Protein AF-A0A6I3LD91-F1 (afdb_monomer_lite)

Radius of gyration: 18.82 Å; chains: 1; bounding box: 48×12×53 Å

Structure (mmCIF, N/CA/C/O backbone):
data_AF-A0A6I3LD91-F1
#
_entry.id   AF-A0A6I3LD91-F1
#
loop_
_atom_site.group_PDB
_atom_site.id
_atom_site.type_symbol
_atom_site.label_atom_id
_atom_site.label_alt_id
_atom_site.label_comp_id
_atom_site.label_asym_id
_atom_site.label_entity_id
_atom_site.label_seq_id
_atom_site.pdbx_PDB_ins_code
_atom_site.Cartn_x
_atom_site.Cartn_y
_atom_site.Cartn_z
_atom_site.occupancy
_atom_site.B_iso_or_equiv
_atom_site.auth_seq_id
_atom_site.auth_comp_id
_atom_site.auth_asym_id
_atom_site.auth_atom_id
_atom_site.pdbx_PDB_model_num
ATOM 1 N N . MET A 1 1 ? 30.221 -3.477 -16.804 1.00 71.69 1 MET A N 1
ATOM 2 C CA . MET A 1 1 ? 29.440 -2.259 -17.106 1.00 71.69 1 MET A CA 1
ATOM 3 C C . MET A 1 1 ? 28.030 -2.748 -17.382 1.00 71.69 1 MET A C 1
ATOM 5 O O . MET A 1 1 ? 27.908 -3.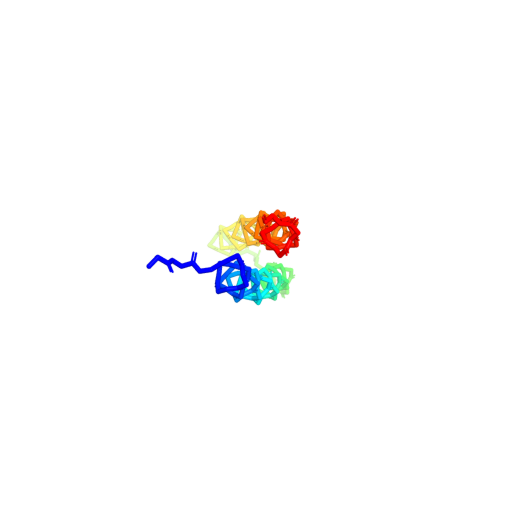628 -18.218 1.00 71.69 1 MET A O 1
ATOM 9 N N . MET A 1 2 ? 27.032 -2.312 -16.614 1.00 79.50 2 MET A N 1
ATOM 10 C CA . MET A 1 2 ? 25.659 -2.817 -16.752 1.00 79.50 2 MET A CA 1
ATOM 11 C C . MET A 1 2 ? 25.002 -2.196 -17.991 1.00 79.50 2 MET A C 1
ATOM 13 O O . MET A 1 2 ? 25.096 -0.981 -18.177 1.00 79.50 2 MET A O 1
ATOM 17 N N . THR A 1 3 ? 24.381 -3.018 -18.832 1.00 90.00 3 THR A N 1
ATOM 18 C CA . THR A 1 3 ? 23.655 -2.592 -20.036 1.00 90.00 3 THR A CA 1
ATOM 19 C C . THR A 1 3 ? 22.364 -1.845 -19.678 1.00 90.00 3 THR A C 1
ATOM 21 O O . THR A 1 3 ? 21.863 -1.944 -18.554 1.00 90.00 3 THR A O 1
ATOM 24 N N . GLY A 1 4 ? 21.806 -1.088 -20.631 1.00 89.88 4 GLY A N 1
ATOM 25 C CA . GLY A 1 4 ? 20.513 -0.410 -20.454 1.00 89.88 4 GLY A CA 1
ATOM 26 C C . GLY A 1 4 ? 19.380 -1.383 -20.108 1.00 89.88 4 GLY A C 1
ATOM 27 O O . GLY A 1 4 ? 18.565 -1.095 -19.232 1.00 89.88 4 GLY A O 1
ATOM 28 N N . LEU A 1 5 ? 19.404 -2.582 -20.701 1.00 93.75 5 LEU A N 1
ATOM 29 C CA . LEU A 1 5 ? 18.442 -3.650 -20.430 1.00 93.75 5 LEU A CA 1
ATOM 30 C C . LEU A 1 5 ? 18.583 -4.224 -19.014 1.00 93.75 5 LEU A C 1
ATOM 32 O O . LEU A 1 5 ? 17.597 -4.287 -18.290 1.00 93.75 5 LEU A O 1
ATOM 36 N N . GLU A 1 6 ? 19.798 -4.568 -18.578 1.00 94.88 6 GLU A N 1
ATOM 37 C CA . GLU A 1 6 ? 20.036 -5.063 -17.210 1.00 94.88 6 GLU A CA 1
ATOM 38 C C . GLU A 1 6 ? 19.630 -4.019 -16.154 1.00 94.88 6 GLU A C 1
ATOM 40 O O . GLU A 1 6 ? 19.076 -4.355 -15.105 1.00 94.88 6 GLU A O 1
ATOM 45 N N . ARG A 1 7 ? 19.847 -2.726 -16.444 1.00 93.81 7 ARG A N 1
ATOM 46 C CA . ARG A 1 7 ? 19.364 -1.633 -15.591 1.00 93.81 7 ARG A CA 1
ATOM 47 C C . ARG A 1 7 ? 17.836 -1.583 -15.550 1.00 93.81 7 ARG A C 1
ATOM 49 O O . ARG A 1 7 ? 17.274 -1.390 -14.474 1.00 93.81 7 ARG A O 1
ATOM 56 N N . ALA A 1 8 ? 17.174 -1.722 -16.696 1.00 95.19 8 ALA A N 1
ATOM 57 C CA . ALA A 1 8 ? 15.719 -1.718 -16.778 1.00 95.19 8 ALA A CA 1
ATOM 58 C C . ALA A 1 8 ? 15.103 -2.892 -16.006 1.00 95.19 8 ALA A C 1
ATOM 60 O O . ALA A 1 8 ? 14.186 -2.680 -15.218 1.00 95.19 8 ALA A O 1
ATOM 61 N N . GLU A 1 9 ? 15.662 -4.097 -16.147 1.00 96.69 9 GLU A N 1
ATOM 62 C CA . GLU A 1 9 ? 15.216 -5.288 -15.418 1.00 96.69 9 GLU A CA 1
ATOM 63 C C . GLU A 1 9 ? 15.304 -5.109 -13.900 1.00 96.69 9 GLU A C 1
ATOM 65 O O . GLU A 1 9 ? 14.366 -5.456 -13.181 1.00 96.69 9 GLU A O 1
ATOM 70 N N . ALA A 1 10 ? 16.399 -4.526 -13.400 1.00 96.50 10 ALA A N 1
ATOM 71 C CA . ALA A 1 10 ? 16.541 -4.233 -11.977 1.00 96.50 10 ALA A CA 1
ATOM 72 C C . ALA A 1 10 ? 15.471 -3.241 -11.482 1.00 96.50 10 ALA A C 1
ATOM 74 O O . ALA A 1 10 ? 14.887 -3.441 -10.417 1.00 96.50 10 ALA A O 1
ATOM 75 N N . LEU A 1 11 ? 15.181 -2.197 -12.266 1.00 97.06 11 LEU A N 1
ATOM 76 C CA . LEU A 1 11 ? 14.167 -1.193 -11.928 1.00 97.06 11 LEU A CA 1
ATOM 77 C C . LEU A 1 11 ? 12.748 -1.771 -11.954 1.00 97.06 11 LEU A C 1
ATOM 79 O O . LEU A 1 11 ? 11.949 -1.460 -11.074 1.00 97.06 11 LEU A O 1
ATOM 83 N N . TRP A 1 12 ? 12.433 -2.634 -12.921 1.00 97.75 12 TRP A N 1
ATOM 84 C CA . TRP A 1 12 ? 11.132 -3.299 -12.986 1.00 97.75 12 TRP A CA 1
ATOM 85 C C . TRP A 1 12 ? 10.927 -4.292 -11.839 1.00 97.75 12 TRP A C 1
ATOM 87 O O . TRP A 1 12 ? 9.847 -4.315 -11.257 1.00 97.75 12 TRP A O 1
ATOM 97 N N . ARG A 1 13 ? 11.964 -5.036 -11.432 1.00 97.88 13 ARG A N 1
ATOM 98 C CA . ARG A 1 13 ? 11.883 -5.896 -10.237 1.00 97.88 13 ARG A CA 1
ATOM 99 C C . ARG A 1 13 ? 11.606 -5.088 -8.972 1.00 97.88 13 ARG A C 1
ATOM 101 O O . ARG A 1 13 ? 10.674 -5.405 -8.243 1.00 97.88 13 ARG A O 1
ATOM 108 N N . ALA A 1 14 ? 12.347 -4.001 -8.758 1.00 96.81 14 ALA A N 1
ATOM 109 C CA . ALA A 1 14 ? 12.113 -3.115 -7.618 1.00 96.81 14 ALA A CA 1
ATOM 110 C C . ALA A 1 14 ? 10.703 -2.489 -7.649 1.00 96.81 14 ALA A C 1
ATOM 112 O O . ALA A 1 14 ? 10.058 -2.336 -6.613 1.00 96.81 14 ALA A O 1
ATOM 113 N N . ARG A 1 15 ? 10.191 -2.164 -8.844 1.00 97.38 15 ARG A N 1
ATOM 114 C CA . ARG A 1 15 ? 8.809 -1.707 -9.036 1.00 97.38 15 ARG A CA 1
ATOM 115 C C . ARG A 1 15 ? 7.796 -2.754 -8.583 1.00 97.38 15 ARG A C 1
ATOM 117 O O . ARG A 1 15 ? 6.812 -2.390 -7.942 1.00 97.38 15 ARG A O 1
ATOM 124 N N . ASP A 1 16 ? 8.001 -4.017 -8.945 1.00 97.94 16 ASP A N 1
ATOM 125 C CA . ASP A 1 16 ? 7.079 -5.102 -8.604 1.00 97.94 16 ASP A CA 1
ATOM 126 C C . ASP A 1 16 ? 7.079 -5.381 -7.098 1.00 97.94 16 ASP A C 1
ATOM 128 O O . ASP A 1 16 ? 6.012 -5.553 -6.509 1.00 97.94 16 ASP A O 1
ATOM 132 N N . GLU A 1 17 ? 8.249 -5.321 -6.458 1.00 97.69 17 GLU A N 1
ATOM 133 C CA . GLU A 1 17 ? 8.380 -5.423 -5.000 1.00 97.69 17 GLU A CA 1
ATOM 134 C C . GLU A 1 17 ? 7.624 -4.295 -4.278 1.00 97.69 17 GLU A C 1
ATOM 136 O O . GLU A 1 17 ? 6.863 -4.559 -3.346 1.00 97.69 17 GLU A O 1
ATOM 141 N N . LEU A 1 18 ? 7.755 -3.043 -4.735 1.00 95.12 18 LEU A N 1
ATOM 142 C CA . LEU A 1 18 ? 7.005 -1.921 -4.158 1.00 95.12 18 LEU A CA 1
ATOM 143 C C . LEU A 1 18 ? 5.498 -2.024 -4.405 1.00 95.12 18 LEU A C 1
ATOM 145 O O . LEU A 1 18 ? 4.711 -1.677 -3.526 1.00 95.12 18 LEU A O 1
ATOM 149 N N . ALA A 1 19 ? 5.079 -2.507 -5.575 1.00 96.06 19 ALA A N 1
ATOM 150 C CA . ALA A 1 19 ? 3.666 -2.728 -5.858 1.00 96.06 19 ALA A CA 1
ATOM 151 C C . ALA A 1 19 ? 3.068 -3.786 -4.913 1.00 96.06 19 ALA A C 1
ATOM 153 O O . ALA A 1 19 ? 1.996 -3.560 -4.352 1.00 96.06 19 ALA A O 1
ATOM 154 N N . ALA A 1 20 ? 3.787 -4.887 -4.674 1.00 97.12 20 ALA A N 1
ATOM 155 C CA . ALA A 1 20 ? 3.379 -5.911 -3.716 1.00 97.12 20 ALA A CA 1
ATOM 156 C C . ALA A 1 20 ? 3.295 -5.353 -2.285 1.00 97.12 20 ALA A C 1
ATOM 158 O O . ALA A 1 20 ? 2.270 -5.513 -1.620 1.00 97.12 20 ALA A O 1
ATOM 159 N N . ALA A 1 21 ? 4.316 -4.611 -1.842 1.00 96.50 21 ALA A N 1
ATOM 160 C CA . ALA A 1 21 ? 4.314 -3.963 -0.530 1.00 96.50 21 ALA A CA 1
ATOM 161 C C . ALA A 1 21 ? 3.140 -2.979 -0.373 1.00 96.50 21 ALA A C 1
ATOM 163 O O . ALA A 1 21 ? 2.514 -2.908 0.686 1.00 96.50 21 ALA A O 1
ATOM 164 N N . ALA A 1 22 ? 2.797 -2.234 -1.427 1.00 96.69 22 ALA A N 1
ATOM 165 C CA . ALA A 1 22 ? 1.657 -1.328 -1.401 1.00 96.69 22 ALA A CA 1
ATOM 166 C C . ALA A 1 22 ? 0.329 -2.059 -1.183 1.00 96.69 22 ALA A C 1
ATOM 168 O O . ALA A 1 22 ? -0.532 -1.572 -0.443 1.00 96.69 22 A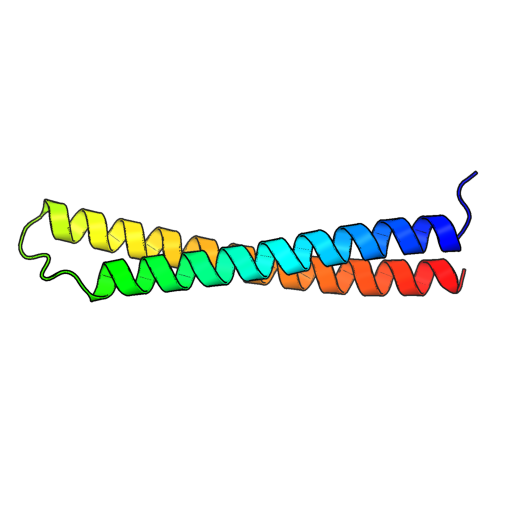LA A O 1
ATOM 169 N N . ASP A 1 23 ? 0.148 -3.207 -1.830 1.00 97.25 23 ASP A N 1
ATOM 170 C CA . ASP A 1 23 ? -1.068 -4.002 -1.699 1.00 97.25 23 ASP A CA 1
ATOM 171 C C . ASP A 1 23 ? -1.168 -4.657 -0.317 1.00 97.25 23 ASP A C 1
ATOM 173 O O . ASP A 1 23 ? -2.247 -4.636 0.283 1.00 97.25 23 ASP A O 1
ATOM 177 N N . GLU A 1 24 ? -0.052 -5.129 0.246 1.00 97.62 24 GLU A N 1
ATOM 178 C CA . GLU A 1 24 ? 0.012 -5.604 1.634 1.00 97.62 24 GLU A CA 1
ATOM 179 C C . GLU A 1 24 ? -0.375 -4.503 2.629 1.00 97.62 24 GLU A C 1
ATOM 181 O O . GLU A 1 24 ? -1.246 -4.713 3.476 1.00 97.62 24 GLU A O 1
ATOM 186 N N . MET A 1 25 ? 0.184 -3.296 2.485 1.00 96.62 25 MET A N 1
ATOM 187 C CA . MET A 1 25 ? -0.172 -2.155 3.338 1.00 96.62 25 MET A CA 1
ATOM 188 C C . MET A 1 25 ? -1.653 -1.785 3.214 1.00 96.62 25 MET A C 1
ATOM 190 O O . MET A 1 25 ? -2.308 -1.476 4.210 1.00 96.62 25 MET A O 1
ATOM 194 N N . ALA A 1 26 ? -2.227 -1.885 2.013 1.00 96.44 26 ALA A N 1
ATOM 195 C CA . ALA A 1 26 ? -3.653 -1.652 1.815 1.00 96.44 26 ALA A CA 1
ATOM 196 C C . ALA A 1 26 ? -4.522 -2.718 2.512 1.00 96.44 26 ALA A C 1
ATOM 198 O O . ALA A 1 26 ? -5.591 -2.393 3.034 1.00 96.44 26 ALA A O 1
ATOM 199 N N . VAL A 1 27 ? -4.092 -3.985 2.524 1.00 97.50 27 VAL A N 1
ATOM 200 C CA . VAL A 1 27 ? -4.763 -5.064 3.271 1.00 97.50 27 VAL A CA 1
ATOM 201 C C . VAL A 1 27 ? -4.694 -4.798 4.773 1.00 97.50 27 VAL A C 1
ATOM 203 O O . VAL A 1 27 ? -5.728 -4.852 5.439 1.00 97.50 27 VAL A O 1
ATOM 206 N N . VAL A 1 28 ? -3.511 -4.458 5.291 1.00 95.25 28 VAL A N 1
ATOM 207 C CA . VAL A 1 28 ? -3.302 -4.130 6.710 1.00 95.25 28 VAL A CA 1
ATOM 208 C C . VAL A 1 28 ? -4.180 -2.955 7.133 1.00 95.25 28 VAL A C 1
ATOM 210 O O . VAL A 1 28 ? -4.888 -3.058 8.132 1.00 95.25 28 VAL A O 1
ATOM 213 N N . GLY A 1 29 ? -4.206 -1.875 6.346 1.00 95.75 29 GLY A N 1
ATOM 214 C CA . GLY A 1 29 ? -5.050 -0.713 6.624 1.00 95.75 29 GLY A CA 1
ATOM 215 C C . GLY A 1 29 ? -6.530 -1.080 6.738 1.00 95.75 29 GLY A C 1
ATOM 216 O O . GLY A 1 29 ? -7.178 -0.723 7.718 1.00 95.75 29 GLY A O 1
ATOM 217 N N . ARG A 1 30 ? -7.055 -1.882 5.799 1.00 95.62 30 ARG A N 1
ATOM 218 C CA . ARG A 1 30 ? -8.450 -2.359 5.853 1.00 95.62 30 ARG A CA 1
ATOM 219 C C . ARG A 1 30 ? -8.728 -3.240 7.069 1.00 95.62 30 ARG A C 1
ATOM 221 O O . ARG A 1 30 ? -9.785 -3.106 7.677 1.00 95.62 30 ARG A O 1
ATOM 228 N N . ALA A 1 31 ? -7.803 -4.132 7.420 1.00 94.94 31 ALA A N 1
ATOM 229 C CA . ALA A 1 31 ? -7.951 -4.993 8.590 1.00 94.94 31 ALA A CA 1
ATOM 230 C C . ALA A 1 31 ? -7.994 -4.171 9.888 1.00 94.94 31 ALA A C 1
ATOM 232 O O . ALA A 1 31 ? -8.835 -4.423 10.747 1.00 94.94 31 ALA A O 1
ATOM 233 N N . LEU A 1 32 ? -7.138 -3.155 10.007 1.00 93.44 32 LEU A N 1
ATOM 234 C CA . LEU A 1 32 ? -7.103 -2.262 11.165 1.00 93.44 32 LEU A CA 1
ATOM 235 C C . LEU A 1 32 ? -8.364 -1.406 11.280 1.00 93.44 32 LEU A C 1
ATOM 237 O O . LEU A 1 32 ? -8.923 -1.322 12.371 1.00 93.44 32 LEU A O 1
ATOM 241 N N . SER A 1 33 ? -8.856 -0.841 10.173 1.00 91.06 33 SER A N 1
ATOM 242 C CA . SER A 1 33 ? -10.143 -0.134 10.158 1.00 91.06 33 SER A CA 1
ATOM 243 C C . SER A 1 33 ? -11.291 -1.055 10.568 1.00 91.06 33 SER A C 1
ATOM 245 O O . SER A 1 33 ? -12.082 -0.697 11.430 1.00 91.06 33 SER A O 1
ATOM 247 N N . SER A 1 34 ? -11.330 -2.282 10.038 1.00 91.56 34 SER A N 1
ATOM 248 C CA . SER A 1 34 ? -12.348 -3.263 10.426 1.00 91.56 34 SER A CA 1
ATOM 249 C C . SER A 1 34 ? -12.302 -3.577 11.922 1.00 91.56 34 SER A C 1
ATOM 251 O O . SER A 1 34 ? -13.346 -3.660 12.553 1.00 91.56 34 SER A O 1
ATOM 253 N N . VAL A 1 35 ? -11.114 -3.742 12.508 1.00 89.19 35 VAL A N 1
ATOM 254 C CA . VAL A 1 35 ? -10.955 -3.994 13.951 1.00 89.19 35 VAL A CA 1
ATOM 255 C C . VAL A 1 35 ? -11.359 -2.775 14.792 1.00 89.19 35 VAL A C 1
ATOM 257 O O . VAL A 1 35 ? -11.918 -2.932 15.881 1.00 89.19 35 VAL A O 1
ATOM 260 N N . ALA A 1 36 ? -11.077 -1.564 14.307 1.00 87.12 36 ALA A N 1
ATOM 261 C CA . ALA A 1 36 ? -11.500 -0.328 14.954 1.00 87.12 36 ALA A CA 1
ATOM 262 C C . ALA A 1 36 ? -13.035 -0.212 14.995 1.00 87.12 36 ALA A C 1
ATOM 264 O O . ALA A 1 36 ? -13.587 0.133 16.045 1.00 87.12 36 ALA A O 1
ATOM 265 N N . ASP A 1 37 ? -13.702 -0.572 13.895 1.00 84.56 37 ASP A N 1
ATOM 266 C CA . ASP A 1 37 ? -15.157 -0.503 13.736 1.00 84.56 37 ASP A CA 1
ATOM 267 C C . ASP A 1 37 ? -15.908 -1.610 14.494 1.00 84.56 37 ASP A C 1
ATOM 269 O O . ASP A 1 37 ? -16.976 -1.362 15.057 1.00 84.56 37 ASP A O 1
ATOM 273 N N . ASP A 1 38 ? -15.367 -2.833 14.518 1.00 79.06 38 ASP A N 1
ATOM 274 C CA . ASP A 1 38 ? -16.115 -4.022 14.952 1.00 79.06 38 ASP A CA 1
ATOM 275 C C . ASP A 1 38 ? -16.255 -4.142 16.474 1.00 79.06 38 ASP A C 1
ATOM 277 O O . ASP A 1 38 ? -17.133 -4.843 16.983 1.00 79.06 38 ASP A O 1
ATOM 281 N N . ALA A 1 39 ? -15.428 -3.444 17.251 1.00 62.81 39 ALA A N 1
ATOM 282 C CA . ALA A 1 39 ? -15.493 -3.618 18.689 1.00 62.81 39 ALA A CA 1
ATOM 283 C C . ALA A 1 39 ? -16.403 -2.601 19.390 1.00 62.81 39 ALA A C 1
ATOM 285 O O . ALA A 1 39 ? -16.299 -1.379 19.284 1.00 62.81 39 ALA A O 1
ATOM 286 N N . GLY A 1 40 ? -17.310 -3.155 20.196 1.00 67.06 40 GLY A N 1
ATOM 287 C CA . GLY A 1 40 ? -18.122 -2.454 21.187 1.00 67.06 40 GLY A CA 1
ATOM 288 C C . GLY A 1 40 ? -17.275 -1.907 22.340 1.00 67.06 40 GLY A C 1
ATOM 289 O O . GLY A 1 40 ? -17.533 -2.210 23.508 1.00 67.06 40 GLY A O 1
ATOM 290 N N . TRP A 1 41 ? -16.248 -1.121 22.016 1.00 73.81 41 TRP A N 1
ATOM 291 C CA . TRP A 1 41 ? -15.275 -0.537 22.926 1.00 73.81 41 TRP A CA 1
ATOM 292 C C . TRP A 1 41 ? -15.946 0.518 23.817 1.00 73.81 41 TRP A C 1
ATOM 294 O O . TRP A 1 41 ? -15.983 1.705 23.505 1.00 73.81 41 TRP A O 1
ATOM 304 N N . ARG A 1 42 ? -16.509 0.089 24.949 1.00 77.75 42 ARG A N 1
ATOM 305 C CA . ARG A 1 42 ? -17.134 0.993 25.938 1.00 77.75 42 ARG A CA 1
ATOM 306 C C . ARG A 1 42 ? -16.189 1.408 27.070 1.00 77.75 42 ARG A C 1
ATOM 308 O O . ARG A 1 42 ? -16.539 2.261 27.878 1.00 77.75 42 ARG A O 1
ATOM 315 N N . SER A 1 43 ? -15.007 0.796 27.159 1.00 86.56 43 SER A N 1
ATOM 316 C CA . SER A 1 43 ? -13.992 1.122 28.166 1.00 86.56 43 SER A CA 1
ATOM 317 C C . SER A 1 43 ? -12.990 2.151 27.636 1.00 86.56 43 SER A C 1
ATOM 319 O O . SER A 1 43 ? -12.733 2.205 26.436 1.00 86.56 43 SER A O 1
ATOM 321 N N . ARG A 1 44 ? -12.349 2.915 28.536 1.00 87.38 44 ARG A N 1
ATOM 322 C CA . ARG A 1 44 ? -11.258 3.841 28.163 1.00 87.38 44 ARG 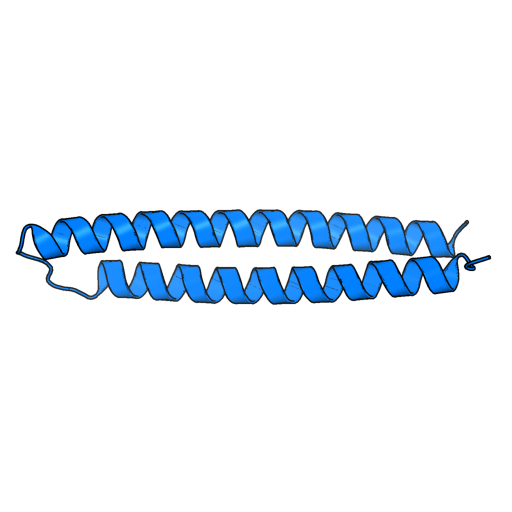A CA 1
ATOM 323 C C . ARG A 1 44 ? -10.117 3.138 27.424 1.00 87.38 44 ARG A C 1
ATOM 325 O O . ARG A 1 44 ? -9.587 3.684 26.467 1.00 87.38 44 ARG A O 1
ATOM 332 N N . ALA A 1 45 ? -9.761 1.928 27.860 1.00 87.50 45 ALA A N 1
ATOM 333 C CA . ALA A 1 45 ? -8.743 1.120 27.192 1.00 87.50 45 ALA A CA 1
ATOM 334 C C . ALA A 1 45 ? -9.162 0.757 25.761 1.00 87.50 45 ALA A C 1
ATOM 336 O O . ALA A 1 45 ? -8.339 0.790 24.854 1.00 87.50 45 ALA A O 1
ATOM 337 N N . GLY A 1 46 ? -10.448 0.468 25.553 1.00 89.19 46 GLY A N 1
ATOM 338 C CA . GLY A 1 46 ? -10.978 0.187 24.230 1.00 89.19 46 GLY A CA 1
ATOM 339 C C . GLY A 1 46 ? -10.993 1.401 23.310 1.00 89.19 46 GLY A C 1
ATOM 340 O O . GLY A 1 46 ? -10.609 1.290 22.153 1.00 89.19 46 GLY A O 1
ATOM 341 N N . THR A 1 47 ? -11.373 2.571 23.829 1.00 89.00 47 THR A N 1
ATOM 342 C CA . THR A 1 47 ? -11.295 3.830 23.075 1.00 89.00 47 THR A CA 1
ATOM 343 C C . THR A 1 47 ? -9.861 4.125 22.642 1.00 89.00 47 THR A C 1
ATOM 345 O O . THR A 1 47 ? -9.633 4.370 21.463 1.00 89.00 47 THR A O 1
ATOM 348 N N . ALA A 1 48 ? -8.893 4.009 23.558 1.00 91.44 48 ALA A N 1
ATOM 349 C CA . ALA A 1 48 ? -7.481 4.219 23.241 1.00 91.44 48 ALA A CA 1
ATOM 350 C C . ALA A 1 48 ? -6.955 3.204 22.213 1.00 91.44 48 ALA A C 1
ATOM 352 O O . ALA A 1 48 ? -6.184 3.563 21.330 1.00 91.44 48 ALA A O 1
ATOM 353 N N . PHE A 1 49 ? -7.371 1.938 22.301 1.00 90.62 49 PHE A N 1
ATOM 354 C CA . PHE A 1 49 ? -7.008 0.936 21.301 1.00 90.62 49 PHE A CA 1
ATOM 355 C C . PHE A 1 49 ? -7.583 1.276 19.921 1.00 90.62 49 PHE A C 1
ATOM 357 O O . PHE A 1 49 ? -6.853 1.215 18.935 1.00 90.62 49 PHE A O 1
ATOM 364 N N . ARG A 1 50 ? -8.861 1.669 19.849 1.00 91.19 50 ARG A N 1
ATOM 365 C CA . ARG A 1 50 ? -9.512 2.070 18.596 1.00 91.19 50 ARG A CA 1
ATOM 366 C C . ARG A 1 50 ? -8.789 3.244 17.939 1.00 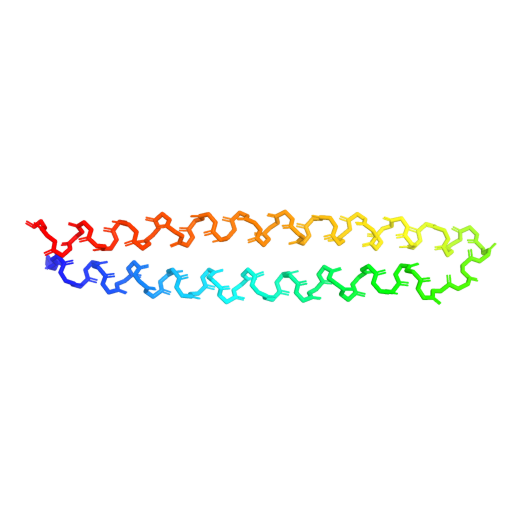91.19 50 ARG A C 1
ATOM 368 O O . ARG A 1 50 ? -8.445 3.146 16.770 1.00 91.19 50 ARG A O 1
ATOM 375 N N . GLU A 1 51 ? -8.489 4.297 18.698 1.00 92.44 51 GLU A N 1
ATOM 376 C CA . GLU A 1 51 ? -7.735 5.458 18.199 1.00 92.44 51 GLU A CA 1
ATOM 377 C C . GLU A 1 51 ? -6.381 5.034 17.610 1.00 92.44 51 GLU A C 1
ATOM 379 O O . GLU A 1 51 ? -6.007 5.453 16.519 1.00 92.44 51 GLU A O 1
ATOM 384 N N . ARG A 1 52 ? -5.664 4.121 18.280 1.00 94.50 52 ARG A N 1
ATOM 385 C CA . ARG A 1 52 ? -4.387 3.595 17.770 1.00 94.50 52 ARG A CA 1
ATOM 386 C C . ARG A 1 52 ? -4.545 2.730 16.525 1.00 94.50 52 ARG A C 1
ATOM 388 O O . ARG A 1 52 ? -3.687 2.781 15.647 1.00 94.50 52 ARG A O 1
ATOM 395 N N . ALA A 1 53 ? -5.613 1.942 16.435 1.00 93.88 53 ALA A N 1
ATOM 396 C CA . ALA A 1 53 ? -5.916 1.161 15.242 1.00 93.88 53 ALA A CA 1
ATOM 397 C C . ALA A 1 53 ? -6.248 2.074 14.047 1.00 93.88 53 ALA A C 1
ATOM 399 O O . ALA A 1 53 ? -5.756 1.827 12.949 1.00 93.88 53 ALA A O 1
ATOM 400 N N . GLU A 1 54 ? -7.005 3.153 14.266 1.00 94.00 54 GLU A N 1
ATOM 401 C CA . GLU A 1 54 ? -7.315 4.171 13.253 1.00 94.00 54 GLU A CA 1
ATOM 402 C C . GLU A 1 54 ? -6.052 4.910 12.780 1.00 94.00 54 GLU A C 1
ATOM 404 O O . GLU A 1 54 ? -5.825 5.031 11.575 1.00 94.00 54 GLU A O 1
ATOM 409 N N . GLU A 1 55 ? -5.188 5.341 13.707 1.00 96.38 55 GLU A N 1
ATOM 410 C CA . GLU A 1 55 ? -3.889 5.952 13.387 1.00 96.38 55 GLU A CA 1
ATOM 411 C C . GLU A 1 55 ? -3.025 5.018 12.529 1.00 96.38 55 GLU A C 1
ATOM 413 O O . GLU A 1 55 ? -2.458 5.433 11.514 1.00 96.38 55 GLU A O 1
ATOM 418 N N . LEU A 1 56 ? -2.941 3.741 12.910 1.00 96.56 56 LEU A N 1
ATOM 419 C CA . LEU A 1 56 ? -2.142 2.759 12.185 1.00 96.56 56 LEU A CA 1
ATOM 420 C C . LEU A 1 56 ? -2.752 2.429 10.813 1.00 96.56 56 LEU A C 1
ATOM 422 O O . LEU A 1 56 ? -2.011 2.252 9.846 1.00 96.56 56 LEU A O 1
ATOM 426 N N . ALA A 1 57 ? -4.082 2.400 10.698 1.00 96.69 57 ALA A N 1
ATOM 427 C CA . ALA A 1 57 ? -4.770 2.232 9.420 1.00 96.69 57 ALA A CA 1
ATOM 428 C C . ALA A 1 57 ? -4.477 3.398 8.465 1.00 96.69 57 ALA A C 1
ATOM 430 O O . ALA A 1 57 ? -4.176 3.178 7.288 1.00 96.69 57 ALA A O 1
ATOM 431 N N . ALA A 1 58 ? -4.502 4.633 8.976 1.00 96.56 58 ALA A N 1
ATOM 432 C CA . ALA A 1 58 ? -4.151 5.825 8.211 1.00 96.56 58 ALA A CA 1
ATOM 433 C C . ALA A 1 58 ? -2.685 5.790 7.752 1.00 96.56 58 ALA A C 1
ATOM 435 O O . ALA A 1 58 ? -2.401 6.052 6.581 1.00 96.56 58 ALA A O 1
ATOM 436 N N . ALA A 1 59 ? -1.763 5.395 8.636 1.00 98.00 59 ALA A N 1
ATOM 437 C CA . ALA A 1 59 ? -0.351 5.234 8.298 1.00 98.00 59 ALA A CA 1
ATOM 438 C C . ALA A 1 59 ? -0.130 4.162 7.215 1.00 98.00 59 ALA A C 1
ATOM 440 O O . ALA A 1 59 ? 0.601 4.400 6.255 1.00 98.00 59 ALA A O 1
ATOM 441 N N . ALA A 1 60 ? -0.804 3.012 7.314 1.00 96.94 60 ALA A N 1
ATOM 442 C CA . ALA A 1 60 ? -0.733 1.960 6.300 1.00 96.94 60 ALA A CA 1
ATOM 443 C C . ALA 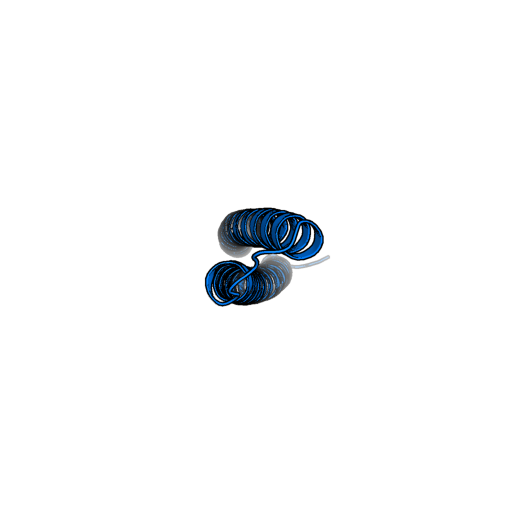A 1 60 ? -1.288 2.436 4.945 1.00 96.94 60 ALA A C 1
ATOM 445 O O . ALA A 1 60 ? -0.704 2.164 3.894 1.00 96.94 60 ALA A O 1
ATOM 446 N N . SER A 1 61 ? -2.380 3.207 4.952 1.00 96.75 61 SER A N 1
ATOM 447 C CA . SER A 1 61 ? -2.923 3.806 3.731 1.00 96.75 61 SER A CA 1
ATOM 448 C C . SER A 1 61 ? -1.952 4.805 3.092 1.00 96.75 61 SER A C 1
ATOM 450 O O . SER A 1 61 ? -1.815 4.813 1.868 1.00 96.75 61 SER A O 1
ATOM 452 N N . ALA A 1 62 ? -1.276 5.632 3.894 1.00 97.31 62 ALA A N 1
ATOM 453 C CA . ALA A 1 62 ? -0.269 6.573 3.405 1.00 97.31 62 ALA A CA 1
ATOM 454 C C . ALA A 1 62 ? 0.934 5.836 2.796 1.00 97.31 62 ALA A C 1
ATOM 456 O O . ALA A 1 62 ? 1.297 6.104 1.652 1.00 97.31 62 ALA A O 1
ATOM 457 N N . ALA A 1 63 ? 1.469 4.831 3.497 1.00 96.62 63 ALA A N 1
ATOM 458 C CA . ALA A 1 63 ? 2.569 4.007 2.999 1.00 96.62 63 ALA A CA 1
ATOM 459 C C . ALA A 1 63 ? 2.209 3.292 1.685 1.00 96.62 63 ALA A C 1
ATOM 461 O O . ALA A 1 63 ? 2.992 3.289 0.738 1.00 96.62 63 ALA A O 1
ATOM 462 N N . SER A 1 64 ? 0.992 2.741 1.584 1.00 97.50 64 SER A N 1
ATOM 463 C CA . SER A 1 64 ? 0.492 2.133 0.343 1.00 97.50 64 SER A CA 1
ATOM 464 C C . SER A 1 64 ? 0.495 3.126 -0.825 1.00 97.50 64 SER A C 1
ATOM 466 O O . SER A 1 64 ? 0.914 2.789 -1.936 1.00 97.50 64 SER A O 1
ATOM 468 N N . ALA A 1 65 ? 0.057 4.366 -0.585 1.00 96.88 65 ALA A N 1
ATOM 469 C CA . ALA A 1 65 ? 0.054 5.408 -1.605 1.00 96.88 65 ALA A CA 1
ATOM 470 C C . ALA A 1 65 ? 1.479 5.790 -2.038 1.00 96.88 65 ALA A C 1
ATOM 472 O O . ALA A 1 65 ? 1.748 5.860 -3.238 1.00 96.88 65 ALA A O 1
ATOM 473 N N . GLU A 1 66 ? 2.396 5.973 -1.088 1.00 97.81 66 GLU A N 1
ATOM 474 C CA . GLU A 1 66 ? 3.802 6.290 -1.364 1.00 97.81 66 GLU A CA 1
ATOM 475 C C . GLU A 1 66 ? 4.485 5.190 -2.184 1.00 97.81 66 GLU A C 1
ATOM 477 O O . GLU A 1 66 ? 5.113 5.474 -3.207 1.00 97.81 66 GLU A O 1
ATOM 482 N N . PHE A 1 67 ? 4.294 3.923 -1.810 1.00 97.25 67 PHE A N 1
ATOM 483 C CA . PHE A 1 67 ? 4.843 2.789 -2.554 1.00 97.25 67 PHE A CA 1
ATOM 484 C C . PHE A 1 67 ? 4.285 2.699 -3.976 1.00 97.25 67 PHE A C 1
ATOM 486 O O . PHE A 1 67 ? 5.036 2.403 -4.906 1.00 97.25 67 PHE A O 1
ATOM 493 N N . ARG A 1 68 ? 3.002 3.021 -4.191 1.00 97.44 68 ARG A N 1
ATOM 494 C CA . ARG A 1 68 ? 2.420 3.079 -5.544 1.00 97.44 68 ARG A CA 1
ATOM 495 C C . ARG A 1 68 ? 3.031 4.183 -6.394 1.00 97.44 68 ARG A C 1
ATOM 497 O O . ARG A 1 68 ? 3.302 3.944 -7.569 1.00 97.44 68 ARG A O 1
ATOM 504 N N . VAL A 1 69 ? 3.261 5.365 -5.824 1.00 97.94 69 VAL A N 1
ATOM 505 C CA . VAL A 1 69 ? 3.927 6.468 -6.534 1.00 97.94 69 VAL A CA 1
ATOM 506 C C . VAL A 1 69 ? 5.344 6.056 -6.927 1.00 97.94 69 VAL A C 1
ATOM 508 O O . VAL A 1 69 ? 5.689 6.109 -8.108 1.00 97.94 69 VAL A O 1
ATOM 511 N N . ALA A 1 70 ? 6.126 5.539 -5.980 1.00 97.06 70 ALA A N 1
ATOM 512 C CA . ALA A 1 70 ? 7.490 5.086 -6.238 1.00 97.06 70 ALA A CA 1
ATOM 513 C C . ALA A 1 70 ? 7.546 3.945 -7.275 1.00 97.06 70 ALA A C 1
ATOM 515 O O . ALA A 1 70 ? 8.400 3.945 -8.162 1.00 97.06 70 ALA A O 1
ATOM 516 N N . ALA A 1 71 ? 6.595 3.006 -7.243 1.00 96.31 71 ALA A N 1
ATOM 517 C CA . ALA A 1 71 ? 6.475 1.955 -8.252 1.00 96.31 71 ALA A CA 1
ATOM 518 C C . ALA A 1 71 ? 6.246 2.532 -9.667 1.00 96.31 71 ALA A C 1
ATOM 520 O O . ALA A 1 71 ? 6.850 2.067 -10.637 1.00 96.31 71 ALA A O 1
ATOM 521 N N . VAL A 1 72 ? 5.410 3.566 -9.810 1.00 97.69 72 VAL A N 1
ATOM 522 C CA . VAL A 1 72 ? 5.192 4.249 -11.100 1.00 97.69 72 VAL A CA 1
ATOM 523 C C . VAL A 1 72 ? 6.467 4.947 -11.583 1.00 97.69 72 VAL A C 1
ATOM 525 O O . VAL A 1 72 ? 6.810 4.861 -12.766 1.00 97.69 72 VAL A O 1
ATOM 528 N N . GLU A 1 73 ? 7.200 5.599 -10.684 1.00 97.94 73 GLU A N 1
ATOM 529 C CA . GLU A 1 73 ? 8.460 6.270 -11.013 1.00 97.94 73 GLU A CA 1
ATOM 530 C C . GLU A 1 73 ? 9.536 5.283 -11.481 1.00 97.94 73 GLU A C 1
ATOM 532 O O . GLU A 1 73 ? 10.207 5.535 -12.490 1.00 97.94 73 GLU A O 1
ATOM 537 N N . LEU A 1 74 ? 9.657 4.134 -10.809 1.00 97.06 74 LEU A N 1
ATOM 538 C CA . LEU A 1 74 ? 10.572 3.059 -11.194 1.00 97.06 74 LEU A CA 1
ATOM 539 C C . LEU A 1 74 ? 10.211 2.455 -12.553 1.00 97.06 74 LEU A C 1
ATOM 541 O O . LEU A 1 74 ? 11.106 2.236 -13.370 1.00 97.06 74 LEU A O 1
ATOM 545 N N . LEU A 1 75 ? 8.920 2.255 -12.844 1.00 97.25 75 LEU A N 1
ATOM 546 C CA . LEU A 1 75 ? 8.472 1.807 -14.167 1.00 97.25 75 LEU A CA 1
ATOM 547 C C . LEU A 1 75 ? 8.908 2.792 -15.25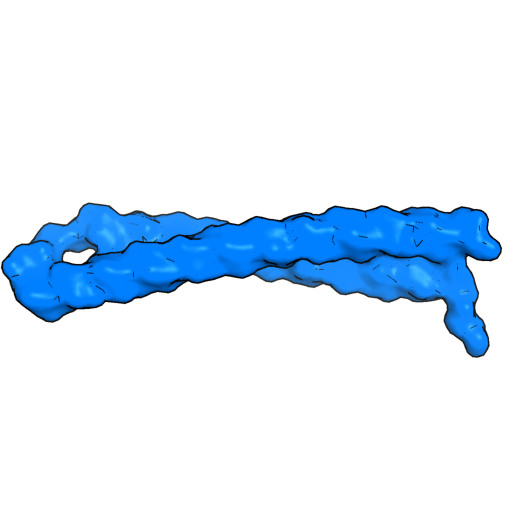8 1.00 97.25 75 LEU A C 1
ATOM 549 O O . LEU A 1 75 ? 9.480 2.395 -16.275 1.00 97.25 75 LEU A O 1
ATOM 553 N N . ALA A 1 76 ? 8.676 4.087 -15.035 1.00 97.25 76 ALA A N 1
ATOM 554 C CA . ALA A 1 76 ? 9.064 5.125 -15.979 1.00 97.25 76 ALA A CA 1
ATOM 555 C C . ALA A 1 76 ? 10.592 5.190 -16.161 1.00 97.25 76 ALA A C 1
ATOM 557 O O . ALA A 1 76 ? 11.073 5.388 -17.278 1.00 97.25 76 ALA A O 1
ATOM 558 N N . ALA A 1 77 ? 11.362 5.004 -15.085 1.00 96.69 77 ALA A N 1
ATOM 559 C CA . ALA A 1 77 ? 12.819 4.951 -15.137 1.00 96.69 77 ALA A CA 1
ATOM 560 C C . ALA A 1 77 ? 13.332 3.722 -15.902 1.00 96.69 77 ALA A C 1
ATOM 562 O O . ALA A 1 77 ? 14.213 3.871 -16.750 1.00 96.69 77 ALA A O 1
ATOM 563 N N . GLY A 1 78 ? 12.755 2.542 -15.659 1.00 96.06 78 GLY A N 1
ATOM 564 C CA . GLY A 1 78 ? 13.088 1.313 -16.378 1.00 96.06 78 GLY A CA 1
ATOM 565 C C . GLY A 1 78 ? 12.833 1.452 -17.876 1.00 96.06 78 GLY A C 1
ATOM 566 O O . GLY A 1 78 ? 13.725 1.199 -18.680 1.00 96.06 78 GLY A O 1
ATOM 567 N N . ASN A 1 79 ? 11.673 1.992 -18.259 1.00 96.69 79 ASN A N 1
ATOM 568 C CA . ASN A 1 79 ? 11.332 2.221 -19.666 1.00 96.69 79 ASN A CA 1
ATOM 569 C C . ASN A 1 79 ? 12.310 3.183 -20.356 1.00 96.69 79 ASN A C 1
ATOM 571 O O . ASN A 1 79 ? 12.699 2.950 -21.497 1.00 96.69 79 ASN A O 1
ATOM 575 N N . ARG A 1 80 ? 12.751 4.242 -19.663 1.00 96.81 80 ARG A N 1
ATOM 576 C CA . ARG A 1 80 ? 13.780 5.152 -20.192 1.00 96.81 80 ARG A CA 1
ATOM 577 C C . ARG A 1 80 ? 15.135 4.466 -20.359 1.00 96.81 80 ARG A C 1
ATOM 579 O O . ARG A 1 80 ? 15.837 4.783 -21.308 1.00 96.81 80 ARG A O 1
ATOM 586 N N . ALA A 1 81 ? 15.498 3.543 -19.468 1.00 94.00 81 ALA A N 1
ATOM 587 C CA . ALA A 1 81 ? 16.777 2.836 -19.528 1.00 94.00 81 ALA A CA 1
ATOM 588 C C . ALA A 1 81 ? 16.886 1.869 -20.720 1.00 94.00 81 ALA A C 1
ATOM 590 O O . ALA A 1 81 ? 17.990 1.643 -21.200 1.00 94.00 81 ALA A O 1
ATOM 591 N N . VAL A 1 82 ? 15.764 1.336 -21.219 1.00 92.56 82 VAL A N 1
ATOM 592 C CA . VAL A 1 82 ? 15.734 0.505 -22.440 1.00 92.56 82 VAL A CA 1
ATOM 593 C C . VAL A 1 82 ? 15.956 1.335 -23.707 1.00 92.56 82 VAL A C 1
ATOM 595 O O . VAL A 1 82 ? 16.476 0.828 -24.696 1.00 92.56 82 VAL A O 1
ATOM 598 N N . LEU A 1 83 ? 15.530 2.599 -23.691 1.00 87.62 83 LEU A N 1
ATOM 599 C CA . LEU A 1 83 ? 15.565 3.497 -24.850 1.00 87.62 83 LEU A CA 1
ATOM 600 C C . LEU A 1 83 ? 16.875 4.296 -24.973 1.00 87.62 83 LEU A C 1
ATOM 602 O O . LEU A 1 83 ? 17.026 5.038 -25.943 1.00 87.62 83 LEU A O 1
ATOM 606 N N . ALA A 1 84 ? 17.769 4.189 -23.987 1.00 79.50 84 ALA A N 1
ATOM 607 C CA . ALA A 1 84 ? 19.036 4.917 -23.890 1.00 79.50 84 ALA A CA 1
ATOM 608 C C . ALA A 1 84 ? 20.223 4.038 -24.301 1.00 79.50 84 ALA A C 1
ATOM 610 O O . ALA A 1 84 ? 21.125 4.576 -24.980 1.00 79.50 84 ALA A O 1
#

Foldseek 3Di:
DQALLNLLVVLLVLLVVLQVLLVVLQVLLVVLQCVLPVDPQPDPVNVVSSVVSNVSSVVSNVSSVVSNVSSVVSNVSSVVSVVD

pLDDT: mean 92.8, std 7.15, range [62.81, 98.0]

Sequence (84 aa):
MMTGLERAEALWRARDELAAAADEMAVVGRALSSVADDAGWRSRAGTAFRERAEELAAAASAASAEFRVAAVELLAAGNRAVLA

Secondary structure (DSSP, 8-state):
---HHHHHHHHHHHHHHHHHHHHHHHHHHHHHHHHHHH----SHHHHHHHHHHHHHHHHHHHHHHHHHHHHHHHHHHHHHHH--